Protein AF-A0A822HR98-F1 (afdb_monomer)

Nearest PDB structures (foldseek):
  7bvw-assembly2_B  TM=7.339E-01  e=5.086E-03  Arabidopsis thaliana
  7bvw-assembly1_A  TM=7.485E-01  e=6.697E-03  Arabidopsis thaliana
  6w9a-assembly2_D  TM=7.685E-01  e=5.275E-02  Homo sapiens
  4v3k-assembly1_F  TM=7.218E-01  e=3.380E-01  Homo sapiens
  4v3l-assembly1_C  TM=7.402E-01  e=4.450E-01  Homo sapiens

Radius of gyration: 30.22 Å; Cα contacts (8 Å, |Δi|>4): 80; chains: 1; bounding box: 51×29×87 Å

Secondary structure (DSSP, 8-state):
--HHHHHHHHHHHHHHHHHHHHHHHHHHHHHHHHHHHHHHHHHHHHHHHHHHHHHHHHS-HHHHHHHHHH-EEE--TT-HHHHHSB-TTT-PBP-TT-EEEE-TTTT--EEEE-

Sequence (114 aa):
CRFFSWYDEKRLAREQARIQAQKELEAIRFEALVREEEWRQTVHYGNDLERMWERVTSASPRYIARFRLNNHHQVTSFQTDVLASTCSVCLEKFEIGQTYACWPCEGQHMFHYA

pLDDT: mean 75.39, std 15.5, range [47.94, 95.44]

Solvent-accessible surface area (backbone atoms only — not comparable to full-atom values): 6534 Å² total; per-residue (Å²): 129,74,69,63,60,57,54,52,52,54,50,50,52,52,51,50,52,51,56,50,54,50,53,52,53,52,49,54,51,48,54,52,51,53,54,49,50,54,49,52,52,54,54,52,56,54,56,51,52,54,55,49,50,54,56,57,70,66,50,50,71,66,54,58,54,51,46,71,75,73,50,67,46,70,38,49,91,84,43,59,70,57,50,74,35,50,20,76,80,83,66,45,67,52,51,76,72,42,36,30,32,54,44,91,74,84,60,76,44,35,32,79,44,134

Foldseek 3Di:
DVPVVVVVVVVVVVVVVVVVVVVVVVVVVVVVVVVVVVVVVVVVVVVVVVVLVVVVVPQPPVNVVVLLPPAKDFAAPVCVVQQVAAAPPPRHGDDHGWMWGADPSVRPHIHTDD

Structure (mmCIF, N/CA/C/O backbone):
data_AF-A0A822HR98-F1
#
_entry.id   AF-A0A822HR98-F1
#
loop_
_atom_site.group_PDB
_atom_site.id
_atom_site.type_symbol
_atom_site.label_atom_id
_atom_site.label_alt_id
_atom_site.label_comp_id
_atom_site.label_asym_id
_atom_site.label_entity_id
_atom_site.label_seq_id
_atom_site.pdbx_PDB_ins_code
_atom_site.Cartn_x
_atom_site.Cartn_y
_atom_site.Cartn_z
_atom_site.occupancy
_atom_site.B_iso_or_equiv
_atom_site.auth_seq_id
_atom_site.auth_comp_id
_atom_site.auth_asym_id
_atom_site.auth_atom_id
_atom_site.pdbx_PDB_model_num
ATOM 1 N N . CYS A 1 1 ? 30.393 10.526 -65.675 1.00 52.22 1 CYS A N 1
ATOM 2 C CA . CYS A 1 1 ? 29.769 9.257 -65.240 1.00 52.22 1 CYS A CA 1
ATOM 3 C C . CYS A 1 1 ? 28.488 9.514 -64.445 1.00 52.22 1 CYS A C 1
ATOM 5 O O . CYS A 1 1 ? 28.567 9.685 -63.241 1.00 52.22 1 CYS A O 1
ATOM 7 N N . ARG A 1 2 ? 27.315 9.567 -65.096 1.00 55.81 2 ARG A N 1
ATOM 8 C CA . ARG A 1 2 ? 25.999 9.718 -64.425 1.00 55.81 2 ARG A CA 1
ATOM 9 C C . ARG A 1 2 ? 25.335 8.382 -64.047 1.00 55.81 2 ARG A C 1
ATOM 11 O O . ARG A 1 2 ? 24.364 8.365 -63.309 1.00 55.81 2 ARG A O 1
ATOM 18 N N . PHE A 1 3 ? 25.863 7.267 -64.553 1.00 51.09 3 PHE A N 1
ATOM 19 C CA . PHE A 1 3 ? 25.295 5.931 -64.339 1.00 51.09 3 PHE A CA 1
ATOM 20 C C . PHE A 1 3 ? 25.588 5.364 -62.940 1.00 51.09 3 PHE A C 1
ATOM 22 O O . PHE A 1 3 ? 24.763 4.646 -62.386 1.00 51.09 3 PHE A O 1
ATOM 29 N N . PHE A 1 4 ? 26.738 5.721 -62.355 1.00 54.38 4 PHE A N 1
ATOM 30 C CA . PHE A 1 4 ? 27.135 5.259 -61.021 1.00 54.38 4 PHE A CA 1
ATOM 31 C C . PHE A 1 4 ? 26.325 5.930 -59.897 1.00 54.38 4 PHE A C 1
ATOM 33 O O . PHE A 1 4 ? 25.879 5.232 -58.995 1.00 54.38 4 PHE A O 1
ATOM 40 N N . SER A 1 5 ? 26.017 7.234 -59.989 1.00 62.38 5 SER A N 1
ATOM 41 C CA . SER A 1 5 ? 25.261 7.928 -58.926 1.00 62.38 5 SER A CA 1
ATOM 42 C C . SER A 1 5 ? 23.811 7.446 -58.805 1.00 62.38 5 SER A C 1
ATOM 44 O O . SER A 1 5 ? 23.307 7.283 -57.702 1.00 62.38 5 SER A O 1
ATOM 46 N N . TRP A 1 6 ? 23.153 7.140 -59.928 1.00 62.44 6 TRP A N 1
ATOM 47 C CA . TRP A 1 6 ? 21.779 6.623 -59.928 1.00 62.44 6 TRP A CA 1
ATOM 48 C C . TRP A 1 6 ? 21.669 5.216 -59.323 1.00 62.44 6 TRP A C 1
ATOM 50 O O . TRP A 1 6 ? 20.681 4.887 -58.663 1.00 62.44 6 TRP A O 1
ATOM 60 N N . TYR A 1 7 ? 22.682 4.371 -59.544 1.00 65.00 7 TYR A N 1
ATOM 61 C CA . TYR A 1 7 ? 22.721 3.022 -58.980 1.00 65.00 7 TYR A CA 1
ATOM 62 C C . TYR A 1 7 ? 22.895 3.059 -57.453 1.00 65.00 7 TYR A C 1
ATOM 64 O O . TYR A 1 7 ? 22.205 2.329 -56.738 1.00 65.00 7 TYR A O 1
ATOM 72 N N . ASP A 1 8 ? 23.741 3.963 -56.955 1.00 73.50 8 ASP A N 1
ATOM 73 C CA . ASP A 1 8 ? 23.967 4.156 -55.520 1.00 73.50 8 ASP A CA 1
ATOM 74 C C . ASP A 1 8 ? 22.755 4.784 -54.815 1.00 73.50 8 ASP A C 1
ATOM 76 O O . ASP A 1 8 ? 22.362 4.315 -53.746 1.00 73.50 8 ASP A O 1
ATOM 80 N N . GLU A 1 9 ? 22.075 5.751 -55.442 1.00 79.50 9 GLU A N 1
ATOM 81 C CA . GLU A 1 9 ? 20.825 6.330 -54.924 1.00 79.50 9 GLU A CA 1
ATOM 82 C C . GLU A 1 9 ? 19.711 5.281 -54.798 1.00 79.50 9 GLU A C 1
ATOM 84 O O . GLU A 1 9 ? 19.037 5.194 -53.769 1.00 79.50 9 GLU A O 1
ATOM 89 N N . LYS A 1 10 ? 19.538 4.417 -55.809 1.00 82.00 10 LYS A N 1
ATOM 90 C CA . LYS A 1 10 ? 18.542 3.336 -55.743 1.00 82.00 10 LYS A CA 1
ATOM 91 C C . LYS A 1 10 ? 18.883 2.276 -54.704 1.00 82.00 10 LYS A C 1
ATOM 93 O O . LYS A 1 10 ? 17.973 1.700 -54.105 1.00 82.00 10 LYS A O 1
ATOM 98 N N . ARG A 1 11 ? 20.169 1.995 -54.490 1.00 82.69 11 ARG A N 1
ATOM 99 C CA . ARG A 1 11 ? 20.617 1.069 -53.448 1.00 82.69 11 ARG A CA 1
ATOM 100 C C . ARG A 1 11 ? 20.358 1.648 -52.058 1.00 82.69 11 ARG A C 1
ATOM 102 O O . ARG A 1 11 ? 19.817 0.938 -51.216 1.00 82.69 11 ARG A O 1
ATOM 109 N N . LEU A 1 12 ? 20.658 2.930 -51.852 1.00 84.06 12 LEU A N 1
ATOM 110 C CA . LEU A 1 12 ? 20.394 3.630 -50.597 1.00 84.06 12 LEU A CA 1
ATOM 111 C C . LEU A 1 12 ? 18.892 3.674 -50.281 1.00 84.06 12 LEU A C 1
ATOM 113 O O . LEU A 1 12 ? 18.501 3.355 -49.163 1.00 84.06 12 LEU A O 1
ATOM 117 N N . ALA A 1 13 ? 18.046 3.973 -51.270 1.00 85.81 13 ALA A N 1
ATOM 118 C CA . ALA A 1 13 ? 16.594 3.997 -51.095 1.00 85.81 13 ALA A CA 1
ATOM 119 C C . ALA A 1 13 ? 16.021 2.620 -50.710 1.00 85.81 13 ALA A C 1
ATOM 121 O O . ALA A 1 13 ? 15.137 2.525 -49.861 1.00 85.81 13 ALA A O 1
ATOM 122 N N . ARG A 1 14 ? 16.544 1.532 -51.295 1.00 87.88 14 ARG A N 1
ATOM 123 C CA . ARG A 1 14 ? 16.159 0.159 -50.918 1.00 87.88 14 ARG A CA 1
ATOM 124 C C . ARG A 1 14 ? 16.599 -0.190 -49.501 1.00 87.88 14 ARG A C 1
ATOM 126 O O . ARG A 1 14 ? 15.839 -0.815 -48.769 1.00 87.88 14 ARG A O 1
ATOM 133 N N . GLU A 1 15 ? 17.800 0.227 -49.116 1.00 89.88 15 GLU A N 1
ATOM 134 C CA . GLU A 1 15 ? 18.323 -0.009 -47.772 1.00 89.88 15 GLU A CA 1
ATOM 135 C C . GLU A 1 15 ? 17.514 0.763 -46.719 1.00 89.88 15 GLU A C 1
ATOM 137 O O . GLU A 1 15 ? 17.122 0.199 -45.700 1.00 89.88 15 GLU A O 1
ATOM 142 N N . GLN A 1 16 ? 17.166 2.020 -47.004 1.00 91.19 16 GLN A N 1
ATOM 143 C CA . GLN A 1 16 ? 16.296 2.837 -46.157 1.00 91.19 16 GLN A CA 1
ATOM 144 C C . GLN A 1 16 ? 14.888 2.245 -46.037 1.00 91.19 16 GLN A C 1
ATOM 146 O O . GLN A 1 16 ? 14.365 2.162 -44.929 1.00 91.19 16 GLN A O 1
ATOM 151 N N . ALA A 1 17 ? 14.299 1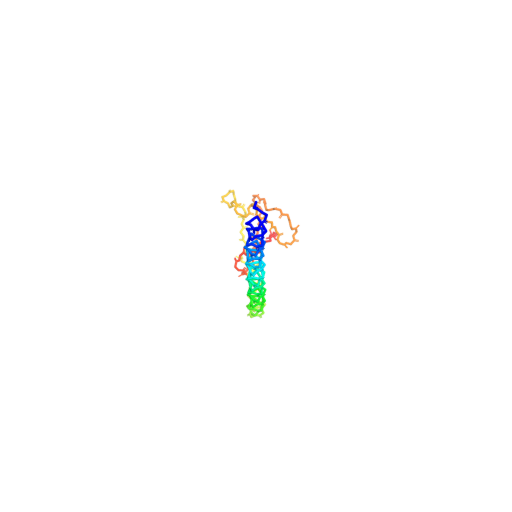.768 -47.138 1.00 90.44 17 ALA A N 1
ATOM 152 C CA . ALA A 1 17 ? 13.003 1.091 -47.109 1.00 90.44 17 ALA A CA 1
ATOM 153 C C . ALA A 1 17 ? 13.043 -0.197 -46.269 1.00 90.44 17 ALA A C 1
ATOM 155 O O . ALA A 1 17 ? 12.106 -0.478 -45.526 1.00 90.44 17 ALA A O 1
ATOM 156 N N . ARG A 1 18 ? 14.147 -0.955 -46.329 1.00 93.12 18 ARG A N 1
ATOM 157 C CA . ARG A 1 18 ? 14.347 -2.158 -45.509 1.00 93.12 18 ARG A CA 1
ATOM 158 C C . ARG A 1 18 ? 14.434 -1.828 -44.019 1.00 93.12 18 ARG A C 1
ATOM 160 O O . ARG A 1 18 ? 13.779 -2.482 -43.215 1.00 93.12 18 ARG A O 1
ATOM 167 N N . ILE A 1 19 ? 15.208 -0.802 -43.663 1.00 92.50 19 ILE A N 1
ATOM 168 C CA . ILE A 1 19 ? 15.335 -0.327 -42.278 1.00 92.50 19 ILE A CA 1
ATOM 169 C C . ILE A 1 19 ? 13.984 0.179 -41.760 1.00 92.50 19 ILE A C 1
ATOM 171 O O . ILE A 1 19 ? 13.617 -0.105 -40.623 1.00 92.50 19 ILE A O 1
ATOM 175 N N . GLN A 1 20 ? 13.232 0.900 -42.589 1.00 92.94 20 GLN A N 1
ATOM 176 C CA . GLN A 1 20 ? 11.916 1.412 -42.224 1.00 92.94 20 GLN A CA 1
ATOM 177 C C . GLN A 1 20 ? 10.911 0.277 -41.981 1.00 92.94 20 GLN A C 1
ATOM 179 O O . GLN A 1 20 ? 10.270 0.250 -40.934 1.00 92.94 20 GLN A O 1
ATOM 184 N N . ALA A 1 21 ? 10.848 -0.709 -42.878 1.00 92.00 21 ALA A N 1
ATOM 185 C CA . ALA A 1 21 ? 9.991 -1.883 -42.709 1.00 92.00 21 ALA A CA 1
ATOM 186 C C . ALA A 1 21 ? 10.351 -2.695 -41.451 1.00 92.00 21 ALA A C 1
ATOM 188 O O . ALA A 1 21 ? 9.472 -3.214 -40.765 1.00 92.00 21 ALA A O 1
ATOM 189 N N . GLN A 1 22 ? 11.642 -2.784 -41.114 1.00 93.12 22 GLN A N 1
ATOM 190 C CA . GLN A 1 22 ? 12.079 -3.450 -39.890 1.00 93.12 22 GLN A CA 1
ATOM 191 C C . GLN A 1 22 ? 11.599 -2.708 -38.633 1.00 93.12 22 GLN A C 1
ATOM 193 O O . GLN A 1 22 ? 11.097 -3.345 -37.710 1.00 93.12 22 GLN A O 1
ATOM 198 N N . LYS A 1 23 ? 11.684 -1.373 -38.613 1.00 92.62 23 LYS A N 1
ATOM 199 C CA . LYS A 1 23 ? 11.170 -0.558 -37.500 1.00 92.62 23 LYS A CA 1
ATOM 200 C C . LYS A 1 23 ? 9.660 -0.698 -37.324 1.00 92.62 23 L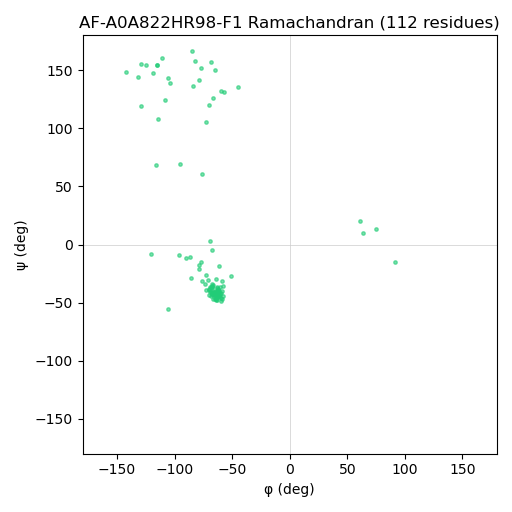YS A C 1
ATOM 202 O O . LYS A 1 23 ? 9.183 -0.761 -36.197 1.00 92.62 23 LYS A O 1
ATOM 207 N N . GLU A 1 24 ? 8.911 -0.771 -38.421 1.00 92.94 24 GLU A N 1
ATOM 208 C CA . GLU A 1 24 ? 7.457 -0.972 -38.383 1.00 92.94 24 GLU A CA 1
ATOM 209 C C . GLU A 1 24 ? 7.092 -2.346 -37.803 1.00 92.94 24 GLU A C 1
ATOM 211 O O . GLU A 1 24 ? 6.208 -2.443 -36.953 1.00 92.94 24 GLU A O 1
ATOM 216 N N . LEU A 1 25 ? 7.821 -3.403 -38.176 1.00 92.12 25 LEU A N 1
ATOM 217 C CA . LEU A 1 25 ? 7.647 -4.736 -37.587 1.00 92.12 25 LEU A CA 1
ATOM 218 C C . LEU A 1 25 ? 7.981 -4.767 -36.090 1.00 92.12 25 LEU A C 1
ATOM 220 O O . LEU A 1 25 ? 7.277 -5.415 -35.314 1.00 92.12 25 LEU A O 1
ATOM 224 N N . GLU A 1 26 ? 9.041 -4.073 -35.675 1.00 90.38 26 GLU A N 1
ATOM 225 C CA . GLU A 1 26 ? 9.417 -3.952 -34.264 1.00 90.38 26 GLU A CA 1
ATOM 226 C C . GLU A 1 26 ? 8.351 -3.193 -33.457 1.00 90.38 26 GLU A C 1
ATOM 228 O O . GLU A 1 26 ? 8.010 -3.628 -32.356 1.00 90.38 26 GLU A O 1
ATOM 233 N N . ALA A 1 27 ? 7.761 -2.133 -34.021 1.00 87.88 27 ALA A N 1
ATOM 234 C CA . ALA A 1 27 ? 6.670 -1.386 -33.395 1.00 87.88 27 ALA A CA 1
ATOM 235 C C . ALA A 1 27 ? 5.409 -2.247 -33.210 1.00 87.88 27 ALA A C 1
ATOM 237 O O . ALA A 1 27 ? 4.880 -2.325 -32.103 1.00 87.88 27 ALA A O 1
ATOM 238 N N . ILE A 1 28 ? 4.988 -2.977 -34.249 1.00 89.38 28 ILE A N 1
ATOM 239 C CA . ILE A 1 28 ? 3.836 -3.894 -34.175 1.00 89.38 28 ILE A CA 1
ATOM 240 C C . ILE A 1 28 ? 4.071 -4.976 -33.114 1.00 89.38 28 ILE A C 1
ATOM 242 O O . ILE A 1 28 ? 3.174 -5.318 -32.341 1.00 89.38 28 ILE A O 1
ATOM 246 N N . ARG A 1 29 ? 5.292 -5.522 -33.049 1.00 90.38 29 ARG A N 1
ATOM 247 C CA . ARG A 1 29 ? 5.648 -6.533 -32.048 1.00 90.38 29 ARG A CA 1
ATOM 248 C C . ARG A 1 29 ? 5.599 -5.965 -30.632 1.00 90.38 29 ARG A C 1
ATOM 250 O O . ARG A 1 29 ? 5.142 -6.656 -29.726 1.00 90.38 29 ARG A O 1
ATOM 257 N N . PHE A 1 30 ? 6.067 -4.736 -30.440 1.00 84.25 30 PHE A N 1
ATOM 258 C CA . PHE A 1 30 ? 6.011 -4.064 -29.148 1.00 84.25 30 PHE A CA 1
ATOM 259 C C . PHE A 1 30 ? 4.563 -3.813 -28.705 1.00 84.25 30 PHE A C 1
ATOM 261 O O . PHE A 1 30 ? 4.207 -4.172 -27.586 1.00 84.25 30 PHE A O 1
ATOM 268 N N . GLU A 1 31 ? 3.706 -3.299 -29.590 1.00 84.75 31 GLU A N 1
ATOM 269 C CA . GLU A 1 31 ? 2.279 -3.092 -29.300 1.00 84.75 31 GLU A CA 1
ATOM 270 C C . GLU A 1 31 ? 1.562 -4.396 -28.923 1.00 84.75 31 GLU A C 1
ATOM 272 O O . GLU A 1 31 ? 0.765 -4.419 -27.985 1.00 84.75 31 GLU A O 1
ATOM 277 N N . ALA A 1 32 ? 1.876 -5.505 -29.601 1.00 84.88 32 ALA A N 1
ATOM 278 C CA . ALA A 1 32 ? 1.320 -6.814 -29.267 1.00 84.88 32 ALA A CA 1
ATOM 279 C C . ALA A 1 32 ? 1.724 -7.285 -27.858 1.00 84.88 32 ALA A C 1
ATOM 281 O O . ALA A 1 32 ? 0.884 -7.814 -27.132 1.00 84.88 32 ALA A O 1
ATOM 282 N N . LEU A 1 33 ? 2.981 -7.059 -27.459 1.00 80.94 33 LEU A N 1
ATOM 283 C CA . LEU A 1 33 ? 3.477 -7.411 -26.125 1.00 80.94 33 LEU A CA 1
ATOM 284 C C . LEU A 1 33 ? 2.837 -6.555 -25.028 1.00 80.94 33 LEU A C 1
ATOM 286 O O . LEU A 1 33 ? 2.441 -7.093 -23.997 1.00 80.94 33 LEU A O 1
ATOM 290 N N . VAL A 1 34 ? 2.692 -5.244 -25.255 1.00 78.88 34 VAL A N 1
ATOM 291 C CA . VAL A 1 34 ? 2.004 -4.343 -24.313 1.00 78.88 34 VAL A CA 1
ATOM 292 C C . VAL A 1 34 ? 0.560 -4.795 -24.107 1.00 78.88 34 VAL A C 1
ATOM 294 O O . VAL A 1 34 ? 0.114 -4.936 -22.973 1.00 78.88 34 VAL A O 1
ATOM 297 N N . ARG A 1 35 ? -0.150 -5.115 -25.192 1.00 75.25 35 ARG A N 1
ATOM 298 C CA . ARG A 1 35 ? -1.545 -5.563 -25.130 1.00 75.25 35 ARG A CA 1
ATOM 299 C C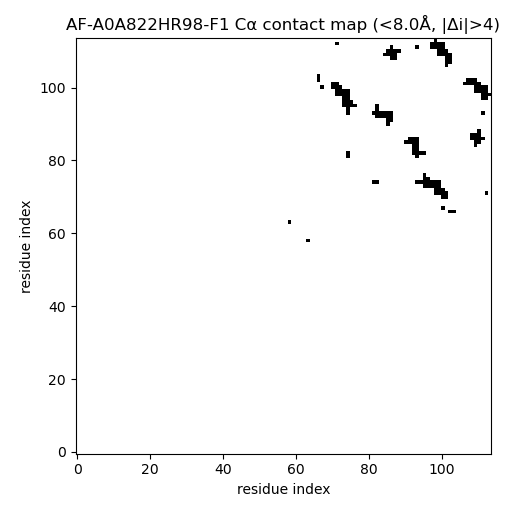 . ARG A 1 35 ? -1.709 -6.920 -24.439 1.00 75.25 35 ARG A C 1
ATOM 301 O O . ARG A 1 35 ? -2.710 -7.145 -23.761 1.00 75.25 35 ARG A O 1
ATOM 308 N N . GLU A 1 36 ? -0.752 -7.833 -24.613 1.00 74.56 36 GLU A N 1
ATOM 309 C CA . GLU A 1 36 ? -0.742 -9.115 -23.901 1.00 74.56 36 GLU A CA 1
ATOM 310 C C . GLU A 1 36 ? -0.539 -8.914 -22.392 1.00 74.56 36 GLU A C 1
ATOM 312 O O . GLU A 1 36 ? -1.240 -9.534 -21.592 1.00 74.56 36 GLU A O 1
ATOM 317 N N . GLU A 1 37 ? 0.369 -8.022 -21.998 1.00 69.31 37 GLU A N 1
ATOM 318 C CA . GLU A 1 37 ? 0.630 -7.696 -20.593 1.00 69.31 37 GLU A CA 1
ATOM 319 C C . GLU A 1 37 ? -0.569 -6.996 -19.932 1.00 69.31 37 GLU A C 1
ATOM 321 O O . GLU A 1 37 ? -0.989 -7.390 -18.844 1.00 69.31 37 GLU A O 1
ATOM 326 N N . GLU A 1 38 ? -1.197 -6.033 -20.614 1.00 66.81 38 GLU A N 1
ATOM 327 C CA . GLU A 1 38 ? -2.441 -5.397 -20.158 1.00 66.81 38 GLU A CA 1
ATOM 328 C C . GLU A 1 38 ? -3.559 -6.430 -19.951 1.00 66.81 38 GLU A C 1
ATOM 330 O O . GLU A 1 38 ? -4.255 -6.417 -18.931 1.00 66.81 38 GLU A O 1
ATOM 335 N N . TRP A 1 39 ? -3.719 -7.374 -20.884 1.00 64.88 39 TRP A N 1
ATOM 336 C CA . TRP A 1 39 ? -4.710 -8.442 -20.756 1.00 64.88 39 TRP A CA 1
ATOM 337 C C . TRP A 1 39 ? -4.408 -9.369 -19.572 1.00 64.88 39 TRP A C 1
ATOM 339 O O . TRP A 1 39 ? -5.315 -9.677 -18.797 1.00 64.88 39 TRP A O 1
ATOM 349 N N . ARG A 1 40 ? -3.140 -9.761 -19.373 1.00 56.94 40 ARG A N 1
ATOM 350 C CA . ARG A 1 40 ? -2.710 -10.564 -18.214 1.00 56.94 40 ARG A CA 1
ATOM 351 C C . ARG A 1 40 ? -3.029 -9.862 -16.901 1.00 56.94 40 ARG A C 1
ATOM 353 O O . ARG A 1 40 ? -3.609 -10.490 -16.018 1.00 56.94 40 ARG A O 1
ATOM 360 N N . GLN A 1 41 ? -2.713 -8.574 -16.785 1.00 56.59 41 GLN A N 1
ATOM 361 C CA . GLN A 1 41 ? -3.037 -7.790 -15.594 1.00 56.59 41 GLN A CA 1
ATOM 362 C C . GLN A 1 41 ? -4.551 -7.775 -15.354 1.00 56.59 41 GLN A C 1
ATOM 364 O O . GLN A 1 41 ? -5.004 -8.127 -14.268 1.00 56.59 41 GLN A O 1
ATOM 369 N N . THR A 1 42 ? -5.348 -7.483 -16.384 1.00 57.00 42 THR A N 1
ATOM 370 C CA . THR A 1 42 ? -6.815 -7.413 -16.270 1.00 57.00 42 THR A CA 1
ATOM 371 C C . THR A 1 42 ? -7.439 -8.745 -15.822 1.00 57.00 42 THR A C 1
ATOM 373 O O . THR A 1 42 ? -8.316 -8.761 -14.958 1.00 57.00 42 THR A O 1
ATOM 376 N N . VAL A 1 43 ? -6.970 -9.877 -16.362 1.00 56.56 43 VAL A N 1
ATOM 377 C CA . VAL A 1 43 ? -7.454 -11.222 -15.993 1.00 56.56 43 VAL A CA 1
ATOM 378 C C . VAL A 1 43 ? -7.012 -11.622 -14.582 1.00 56.56 43 VAL A C 1
ATOM 380 O O . VAL A 1 43 ? -7.795 -12.228 -13.849 1.00 56.56 43 VAL A O 1
ATOM 383 N N . HIS A 1 44 ? -5.789 -11.276 -14.172 1.00 52.66 44 HIS A N 1
ATOM 384 C CA . HIS A 1 44 ? -5.323 -11.525 -12.806 1.00 52.66 44 HIS A CA 1
ATOM 385 C C . HIS A 1 44 ? -6.155 -10.749 -11.773 1.00 52.66 44 HIS A C 1
ATOM 387 O O . HIS A 1 44 ? -6.670 -11.363 -10.840 1.00 52.66 44 HIS A O 1
ATOM 393 N N . TYR A 1 45 ? -6.401 -9.453 -11.994 1.00 49.44 45 TYR A N 1
ATOM 394 C CA . TYR A 1 45 ? -7.233 -8.645 -11.093 1.00 49.44 45 TYR A CA 1
ATOM 395 C C . TYR A 1 45 ? -8.691 -9.131 -11.008 1.00 49.44 45 TYR A C 1
ATOM 397 O O . TYR A 1 45 ? -9.281 -9.103 -9.928 1.00 49.44 45 TYR A O 1
ATOM 405 N N . GLY A 1 46 ? -9.277 -9.610 -12.113 1.00 50.34 46 GLY A N 1
ATOM 406 C CA . GLY A 1 46 ? -10.639 -10.159 -12.115 1.00 50.34 46 GLY A CA 1
ATOM 407 C C . GLY A 1 46 ? -10.786 -11.410 -11.238 1.00 50.34 46 GLY A C 1
ATOM 408 O O . GLY A 1 46 ? -11.723 -11.508 -10.447 1.00 50.34 46 GLY A O 1
ATOM 409 N N . ASN A 1 47 ? -9.818 -12.327 -11.316 1.00 56.56 47 ASN A N 1
ATOM 410 C CA . ASN A 1 47 ? -9.826 -13.568 -10.533 1.00 56.56 47 ASN A CA 1
ATOM 411 C C . ASN A 1 47 ? -9.574 -13.337 -9.032 1.00 56.56 47 ASN A C 1
ATOM 413 O O . ASN A 1 47 ? -10.076 -14.089 -8.191 1.00 56.56 47 ASN A O 1
ATOM 417 N N . ASP A 1 48 ? -8.812 -12.301 -8.678 1.00 54.00 48 ASP A N 1
ATOM 418 C CA . ASP A 1 48 ? -8.530 -11.970 -7.279 1.00 54.00 48 ASP A CA 1
ATOM 419 C C . ASP A 1 48 ? -9.750 -11.357 -6.573 1.00 54.00 48 ASP A C 1
ATOM 421 O O . ASP A 1 48 ? -9.996 -11.648 -5.399 1.00 54.00 48 ASP A O 1
ATOM 425 N N . LEU A 1 49 ? -10.576 -10.588 -7.292 1.00 47.94 49 LEU A N 1
ATOM 426 C CA . LEU A 1 49 ? -11.820 -10.027 -6.754 1.00 47.94 49 LEU A CA 1
ATOM 427 C C . LEU A 1 49 ? -12.874 -11.104 -6.463 1.00 47.94 49 LEU A C 1
ATOM 429 O O . LEU A 1 49 ? -13.496 -11.064 -5.399 1.00 47.94 49 LEU A O 1
ATOM 433 N N . GLU A 1 50 ? -13.045 -12.091 -7.347 1.00 54.06 50 GLU A N 1
ATOM 434 C CA . GLU A 1 50 ? -13.959 -13.219 -7.104 1.00 54.06 50 GLU A CA 1
ATOM 435 C C . GLU A 1 50 ? -13.511 -14.057 -5.898 1.00 54.06 50 GLU A C 1
ATOM 437 O O . GLU A 1 50 ? -14.307 -14.327 -4.995 1.00 54.06 50 GLU A O 1
ATOM 442 N N . ARG A 1 51 ? -12.213 -14.378 -5.803 1.00 57.06 51 ARG A N 1
ATOM 443 C CA . ARG A 1 51 ? -11.657 -15.106 -4.649 1.00 57.06 51 ARG A CA 1
ATOM 444 C C . ARG A 1 51 ? -11.772 -14.332 -3.340 1.00 57.06 51 ARG A C 1
ATOM 446 O O . ARG A 1 51 ? -12.004 -14.933 -2.288 1.00 57.06 51 ARG A O 1
ATOM 453 N N . MET A 1 52 ? -11.599 -13.013 -3.373 1.00 52.91 52 MET A N 1
ATOM 454 C CA . MET A 1 52 ? -11.799 -12.163 -2.201 1.00 52.91 52 MET A CA 1
ATOM 455 C C . MET A 1 52 ? -13.269 -12.183 -1.766 1.00 52.91 52 MET A C 1
ATOM 457 O O . MET A 1 52 ? -13.553 -12.320 -0.575 1.00 52.91 52 MET A O 1
ATOM 461 N N . TRP A 1 53 ? -14.205 -12.121 -2.715 1.00 49.59 53 TRP A N 1
ATOM 462 C CA . TRP A 1 53 ? -15.637 -12.145 -2.429 1.00 49.59 53 TRP A CA 1
ATOM 463 C C . TRP A 1 53 ? -16.096 -13.475 -1.821 1.00 49.59 53 TRP A C 1
ATOM 465 O O . TRP A 1 53 ? -16.843 -13.475 -0.842 1.00 49.59 53 TRP A O 1
ATOM 475 N N . GLU A 1 54 ? -15.593 -14.610 -2.307 1.00 57.16 54 GLU A N 1
ATOM 476 C CA . GLU A 1 54 ? -15.852 -15.930 -1.710 1.00 57.16 54 GLU A CA 1
ATOM 477 C C . GLU A 1 54 ? -15.324 -16.028 -0.267 1.00 57.16 54 GLU A C 1
ATOM 479 O O . GLU A 1 54 ? -16.009 -16.532 0.627 1.00 57.16 54 GLU A O 1
ATOM 484 N N . ARG A 1 55 ? -14.140 -15.467 0.018 1.00 55.09 55 ARG A N 1
ATOM 485 C CA . ARG A 1 55 ? -13.591 -15.4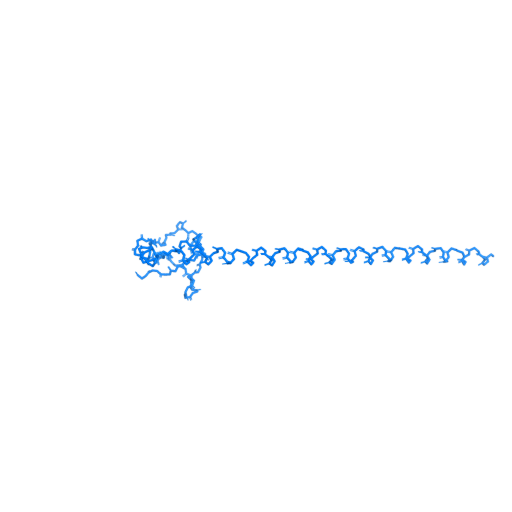37 1.386 1.00 55.09 55 ARG A CA 1
ATOM 486 C C . ARG A 1 55 ? -14.411 -14.548 2.319 1.00 55.09 55 ARG A C 1
ATOM 488 O O . ARG A 1 55 ? -14.679 -14.955 3.448 1.00 55.09 55 ARG A O 1
AT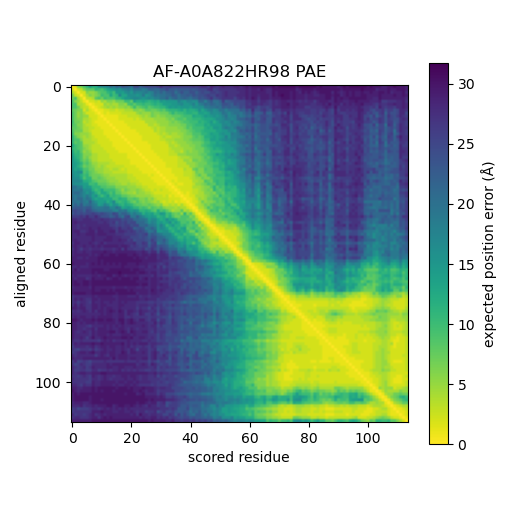OM 495 N N . VAL A 1 56 ? -14.854 -13.378 1.856 1.00 54.38 56 VAL A N 1
ATOM 496 C CA . VAL A 1 56 ? -15.675 -12.454 2.659 1.00 54.38 56 VAL A CA 1
ATOM 497 C C . VAL A 1 56 ? -17.078 -13.017 2.901 1.00 54.38 56 VAL A C 1
ATOM 499 O O . VAL A 1 56 ? -17.581 -12.933 4.018 1.00 54.38 56 VAL A O 1
ATOM 502 N N . THR A 1 57 ? -17.698 -13.640 1.898 1.00 53.00 57 THR A N 1
ATOM 503 C CA . THR A 1 57 ? -19.039 -14.243 2.024 1.00 53.00 57 THR A CA 1
ATOM 504 C C . THR A 1 57 ? -19.037 -15.527 2.859 1.00 53.00 57 THR A C 1
ATOM 506 O O . THR A 1 57 ? -20.036 -15.831 3.512 1.00 53.00 57 THR A O 1
ATOM 509 N N . SER A 1 58 ? -17.910 -16.247 2.921 1.00 53.69 58 SER A N 1
ATOM 510 C CA . SER A 1 58 ? -17.735 -17.403 3.814 1.00 53.69 58 SER A CA 1
ATOM 511 C C . SER A 1 58 ? -17.472 -17.027 5.283 1.00 53.69 58 SER A C 1
ATOM 513 O O . SER A 1 58 ? -17.613 -17.869 6.177 1.00 53.69 58 SER A O 1
ATOM 515 N N . ALA A 1 59 ? -17.131 -15.764 5.574 1.00 55.56 59 ALA A N 1
ATOM 516 C CA . ALA A 1 59 ? -16.980 -15.290 6.942 1.00 55.56 59 ALA A CA 1
ATOM 517 C C . ALA A 1 59 ? -18.363 -15.162 7.599 1.00 55.56 59 ALA A C 1
ATOM 519 O O . ALA A 1 59 ? -19.126 -14.236 7.332 1.00 55.56 59 ALA A O 1
ATOM 520 N N . SER A 1 60 ? -18.688 -16.101 8.494 1.00 58.84 60 SER A N 1
ATOM 521 C CA . SER A 1 60 ? -19.909 -16.057 9.306 1.00 58.84 60 SER A CA 1
ATOM 522 C C . SER A 1 60 ? -20.133 -14.647 9.885 1.00 58.84 60 SER A C 1
ATOM 524 O O . SER A 1 60 ? -19.197 -14.084 10.461 1.00 58.84 60 SER A O 1
ATOM 526 N N . PRO A 1 61 ? -21.358 -14.091 9.856 1.00 59.47 61 PRO A N 1
ATOM 527 C CA . PRO A 1 61 ? -21.670 -12.814 10.507 1.00 59.47 61 PRO A CA 1
ATOM 528 C C . PRO A 1 61 ? -21.219 -12.748 11.978 1.00 59.47 61 PRO A C 1
ATOM 530 O O . PRO A 1 61 ? -20.871 -11.682 12.483 1.00 59.47 61 PRO A O 1
ATOM 533 N N . ARG A 1 62 ? -21.142 -13.904 12.659 1.00 55.69 62 ARG A N 1
ATOM 534 C CA . ARG A 1 62 ? -20.587 -14.030 14.016 1.00 55.69 62 ARG A CA 1
ATOM 535 C C . ARG A 1 62 ? -19.080 -13.780 14.084 1.00 55.69 62 ARG A C 1
ATOM 537 O O . ARG A 1 62 ? -18.616 -13.211 15.066 1.00 55.69 62 ARG A O 1
ATOM 544 N N . TYR A 1 63 ? -18.320 -14.195 13.072 1.00 59.41 63 TYR A N 1
ATOM 545 C CA . TYR A 1 63 ? -16.883 -13.937 12.979 1.00 59.41 63 TYR A CA 1
ATOM 546 C C . TYR A 1 63 ? -16.612 -12.439 12.800 1.00 59.41 63 TYR A C 1
ATOM 548 O O . TYR A 1 63 ? -15.837 -11.869 13.562 1.00 59.41 63 TYR A O 1
ATOM 556 N N . ILE A 1 64 ? -17.336 -11.779 11.887 1.00 59.53 64 ILE A N 1
ATOM 557 C CA . ILE A 1 64 ? -17.233 -10.326 11.664 1.00 59.53 64 ILE A CA 1
ATOM 558 C C . ILE A 1 64 ? -17.623 -9.548 12.931 1.00 59.53 64 ILE A C 1
ATOM 560 O O . ILE A 1 64 ? -16.922 -8.619 13.333 1.00 59.53 64 ILE A O 1
ATOM 564 N N . ALA A 1 65 ? -18.705 -9.951 13.606 1.00 58.84 65 ALA A N 1
ATOM 565 C CA . ALA A 1 65 ? -19.141 -9.323 14.853 1.00 58.84 65 ALA A CA 1
ATOM 566 C C . ALA A 1 65 ? -18.121 -9.493 15.994 1.00 58.84 65 ALA A C 1
ATOM 568 O O . ALA A 1 65 ? -17.830 -8.536 16.705 1.00 58.84 65 ALA A O 1
ATOM 569 N N . ARG A 1 66 ? -17.533 -10.687 16.153 1.00 55.94 66 ARG A N 1
ATOM 570 C CA . ARG A 1 66 ? -16.513 -10.950 17.183 1.00 55.94 66 ARG A CA 1
ATOM 571 C C . ARG A 1 66 ? -15.206 -10.213 16.902 1.00 55.94 66 ARG A C 1
ATOM 573 O O . ARG A 1 66 ? -14.568 -9.736 17.835 1.00 55.94 66 ARG A O 1
ATOM 580 N N . PHE A 1 67 ? -14.835 -10.094 15.630 1.00 58.97 67 PHE A N 1
ATOM 581 C CA . PHE A 1 67 ? -13.665 -9.337 15.210 1.00 58.97 67 PHE A CA 1
ATOM 582 C C . PHE A 1 67 ? -13.790 -7.857 15.600 1.00 58.97 67 PHE A C 1
ATOM 584 O O . PHE A 1 67 ? -12.866 -7.299 16.186 1.00 58.97 67 PHE A O 1
ATOM 591 N N . ARG A 1 68 ? -14.960 -7.246 15.358 1.00 58.38 68 ARG A N 1
ATOM 592 C CA . ARG A 1 68 ? -15.229 -5.847 15.733 1.00 58.38 68 ARG A CA 1
ATOM 593 C C . ARG A 1 68 ? -15.079 -5.571 17.230 1.00 58.38 68 ARG A C 1
ATOM 595 O O . ARG A 1 68 ? -14.723 -4.460 17.580 1.00 58.38 68 ARG A O 1
ATOM 602 N N . LEU A 1 69 ? -15.356 -6.545 18.096 1.00 60.91 69 LEU A N 1
ATOM 603 C CA . LEU A 1 69 ? -15.368 -6.328 19.546 1.00 60.91 69 LEU A CA 1
ATOM 604 C C . LEU A 1 69 ? -13.988 -6.478 20.203 1.00 60.91 69 LEU A C 1
ATOM 606 O O . LEU A 1 69 ? -13.733 -5.841 21.219 1.00 60.91 69 LEU A O 1
ATOM 610 N N . ASN A 1 70 ? -13.097 -7.297 19.634 1.00 62.91 70 ASN A N 1
ATOM 611 C CA . ASN A 1 70 ? -11.883 -7.735 20.336 1.00 62.91 70 ASN A CA 1
ATOM 612 C C . ASN A 1 70 ? -10.558 -7.356 19.654 1.00 62.91 70 ASN A C 1
ATOM 614 O O . ASN A 1 70 ? -9.514 -7.567 20.261 1.00 62.91 70 ASN A O 1
ATOM 618 N N . ASN A 1 71 ? -10.572 -6.822 18.428 1.00 71.00 71 ASN A N 1
ATOM 619 C CA . ASN A 1 71 ? -9.356 -6.448 17.693 1.00 71.00 71 ASN A CA 1
ATOM 620 C C . ASN A 1 71 ? -9.292 -4.940 17.450 1.00 71.00 71 ASN A C 1
ATOM 622 O O . ASN A 1 71 ? -9.412 -4.472 16.316 1.00 71.00 71 ASN A O 1
ATOM 626 N N . HIS A 1 72 ? -9.116 -4.192 18.534 1.00 84.25 72 HIS A N 1
ATOM 627 C CA . HIS A 1 72 ? -8.784 -2.777 18.479 1.00 84.25 72 HIS A CA 1
ATOM 628 C C . HIS A 1 72 ? -7.432 -2.533 19.152 1.00 84.25 72 HIS A C 1
ATOM 630 O O . HIS A 1 72 ? -7.043 -3.225 20.094 1.00 84.25 72 HIS A O 1
ATOM 636 N N . HIS A 1 73 ? -6.704 -1.553 18.639 1.00 86.56 73 HIS A N 1
ATOM 637 C CA . HIS A 1 73 ? -5.368 -1.186 19.077 1.00 86.56 73 HIS A CA 1
ATOM 638 C C . HIS A 1 73 ? -5.313 0.322 19.277 1.00 86.56 73 HIS A C 1
ATOM 640 O O . HIS A 1 73 ? -5.926 1.077 18.524 1.00 86.56 73 HIS A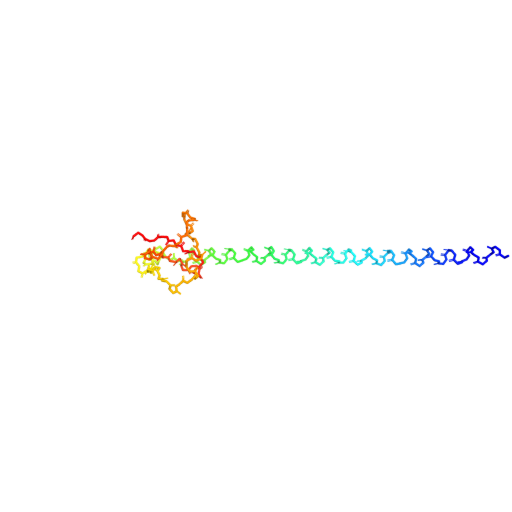 O 1
ATOM 646 N N . GLN A 1 74 ? -4.558 0.769 20.275 1.00 92.38 74 GLN A N 1
ATOM 647 C CA . GLN A 1 74 ? -4.265 2.186 20.429 1.00 92.38 74 GLN A CA 1
ATOM 648 C C . GLN A 1 74 ? -3.079 2.559 19.539 1.00 92.38 74 GLN A C 1
ATOM 650 O O . GLN A 1 74 ? -2.087 1.831 19.485 1.00 92.38 74 GLN A O 1
ATOM 655 N N . VAL A 1 75 ? -3.184 3.694 18.856 1.00 90.88 75 VAL A N 1
ATOM 656 C CA . VAL A 1 75 ? -2.107 4.270 18.056 1.00 90.88 75 VAL A CA 1
ATOM 657 C C . VAL A 1 75 ? -1.019 4.772 18.998 1.00 90.88 75 VAL A C 1
ATOM 659 O O . VAL A 1 75 ? -1.244 5.653 19.832 1.00 90.88 75 VAL A O 1
ATOM 662 N N . THR A 1 76 ? 0.178 4.220 18.853 1.00 92.50 76 THR A N 1
ATOM 663 C CA . THR A 1 76 ? 1.366 4.604 19.624 1.00 92.50 76 THR A CA 1
ATOM 664 C C . THR A 1 76 ? 2.390 5.307 18.737 1.00 92.50 76 THR A C 1
ATOM 666 O O . THR A 1 76 ? 2.386 5.155 17.516 1.00 92.50 76 THR A O 1
ATOM 669 N N . SER A 1 77 ? 3.317 6.052 19.345 1.00 88.56 77 SER A N 1
ATOM 670 C CA . SER A 1 77 ? 4.380 6.772 18.625 1.00 88.56 77 SER A CA 1
ATOM 671 C C . SER A 1 77 ? 5.328 5.866 17.827 1.00 88.56 77 SER A C 1
ATOM 673 O O . SER A 1 77 ? 6.023 6.348 16.938 1.00 88.56 77 SER A O 1
ATOM 675 N N . PHE A 1 78 ? 5.364 4.565 18.128 1.00 86.25 78 PHE A N 1
ATOM 676 C CA . PHE A 1 78 ? 6.224 3.587 17.456 1.00 86.25 78 PHE A CA 1
ATOM 677 C C . PHE A 1 78 ? 5.593 2.985 16.190 1.00 86.25 78 PHE A C 1
ATOM 679 O O . PHE A 1 78 ? 6.280 2.306 15.433 1.00 86.25 78 PHE A O 1
ATOM 686 N N . GLN A 1 79 ? 4.300 3.218 15.942 1.00 86.19 79 GLN A N 1
ATOM 687 C CA . GLN A 1 79 ? 3.566 2.665 14.800 1.00 86.19 79 GLN A CA 1
ATOM 688 C C . GLN A 1 79 ? 3.529 3.663 13.635 1.00 86.19 79 GLN A C 1
ATOM 690 O O . GLN A 1 79 ? 2.481 4.220 13.303 1.00 86.19 79 GLN A O 1
ATOM 695 N N . THR A 1 80 ? 4.682 3.893 13.003 1.00 86.56 80 THR A N 1
ATOM 696 C CA . THR A 1 80 ? 4.823 4.855 11.894 1.00 86.56 80 THR A CA 1
ATOM 697 C C . THR A 1 80 ? 3.902 4.552 10.716 1.00 86.56 80 THR A C 1
ATOM 699 O O . THR A 1 80 ? 3.361 5.477 10.118 1.00 86.56 80 THR A O 1
ATOM 702 N N . ASP A 1 81 ? 3.669 3.272 10.425 1.00 86.31 81 ASP A N 1
ATOM 703 C CA . ASP A 1 81 ? 2.831 2.845 9.299 1.00 86.31 81 ASP A CA 1
ATOM 704 C C . ASP A 1 81 ? 1.352 3.179 9.533 1.00 86.31 81 ASP A C 1
ATOM 706 O O . ASP A 1 81 ? 0.648 3.606 8.620 1.00 86.31 81 ASP A O 1
ATOM 710 N N . VAL A 1 82 ? 0.889 3.062 10.781 1.00 85.88 82 VAL A N 1
ATOM 711 C CA . VAL A 1 82 ? -0.486 3.409 11.163 1.00 85.88 82 VAL A CA 1
ATOM 712 C C . VAL A 1 82 ? -0.686 4.922 11.101 1.00 85.88 82 VAL A C 1
ATOM 714 O O . VAL A 1 82 ? -1.677 5.381 10.543 1.00 85.88 82 VAL A O 1
ATOM 717 N N . LEU A 1 83 ? 0.282 5.699 11.600 1.00 86.81 83 LEU A N 1
ATOM 718 C CA . LEU A 1 83 ? 0.268 7.168 11.541 1.00 86.81 83 LEU A CA 1
ATOM 719 C C . LEU A 1 83 ? 0.332 7.709 10.102 1.00 86.81 83 LEU A C 1
ATOM 721 O O . LEU A 1 83 ? -0.175 8.796 9.819 1.00 86.81 83 LEU A O 1
ATOM 725 N N . ALA A 1 84 ? 0.968 6.970 9.190 1.00 88.62 84 ALA A N 1
ATOM 726 C CA . ALA A 1 84 ? 1.019 7.309 7.771 1.00 88.62 84 ALA A CA 1
ATOM 727 C C . ALA A 1 84 ? -0.271 6.938 7.017 1.00 88.62 84 ALA A C 1
ATOM 729 O O . ALA A 1 84 ? -0.531 7.496 5.948 1.00 88.62 84 ALA A O 1
ATOM 730 N N . SER A 1 85 ? -1.072 6.020 7.560 1.00 89.88 85 SER A N 1
ATOM 731 C CA . SER A 1 85 ? -2.310 5.553 6.944 1.00 89.88 85 SER A CA 1
ATOM 732 C C . SER A 1 85 ? -3.506 6.452 7.264 1.00 89.88 85 SER A C 1
ATOM 734 O O . SER A 1 85 ? -3.487 7.286 8.171 1.00 89.88 85 SER A O 1
ATOM 736 N N . THR A 1 86 ? -4.586 6.251 6.512 1.00 91.94 86 THR A N 1
ATOM 737 C CA . THR A 1 86 ? -5.881 6.896 6.728 1.00 91.94 86 THR A CA 1
ATOM 738 C C . THR A 1 86 ? -6.957 5.885 7.104 1.00 91.94 86 THR A C 1
ATOM 740 O O . THR A 1 86 ? -6.879 4.697 6.780 1.00 91.94 86 THR A O 1
ATOM 743 N N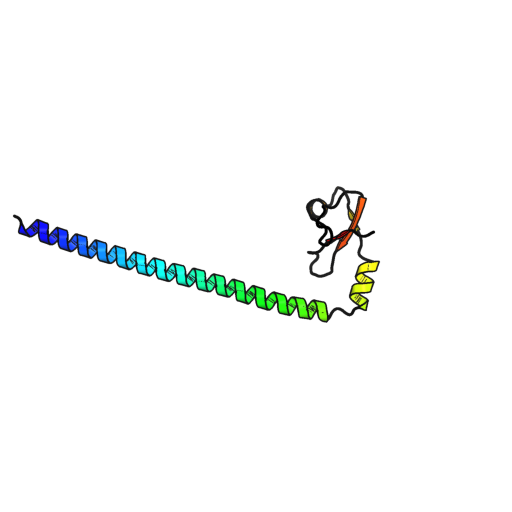 . CYS A 1 87 ? -7.976 6.368 7.807 1.00 89.75 87 CYS A N 1
ATOM 744 C CA . CYS A 1 87 ? -9.182 5.616 8.099 1.00 89.75 87 CYS A CA 1
ATOM 745 C C . CYS A 1 87 ? -9.961 5.359 6.802 1.00 89.75 87 CYS A C 1
ATOM 747 O O . CYS A 1 87 ? -10.334 6.297 6.102 1.00 89.75 87 CYS A O 1
ATOM 749 N N . SER A 1 88 ? -10.299 4.104 6.503 1.00 87.50 88 SER A N 1
ATOM 750 C CA . SER A 1 88 ? -11.043 3.728 5.291 1.00 87.50 88 SER A CA 1
ATOM 751 C C . SER A 1 88 ? -12.501 4.220 5.264 1.00 87.50 88 SER A C 1
ATOM 753 O O . SER A 1 88 ? -13.189 4.016 4.269 1.00 87.50 88 SER A O 1
ATOM 755 N N . VAL A 1 89 ? -12.989 4.843 6.346 1.00 85.44 89 VAL A N 1
ATOM 756 C CA . VAL A 1 89 ? -14.365 5.360 6.464 1.00 85.44 89 VAL A CA 1
ATOM 757 C C . VAL A 1 89 ? -14.412 6.883 6.352 1.00 85.44 89 VAL A C 1
ATOM 759 O O . VAL A 1 89 ? -15.142 7.402 5.514 1.00 85.44 89 VAL A O 1
ATOM 762 N N . CYS A 1 90 ? -13.654 7.605 7.185 1.00 91.38 90 CYS A N 1
ATOM 763 C CA . CYS A 1 90 ? -13.654 9.075 7.178 1.00 91.38 90 CYS A CA 1
ATOM 764 C C . CYS A 1 90 ? -12.514 9.691 6.356 1.00 91.38 90 CYS A C 1
ATOM 766 O O . CYS A 1 90 ? -12.524 10.895 6.135 1.00 91.38 90 CYS A O 1
ATOM 768 N N . LEU A 1 91 ? -11.555 8.881 5.889 1.00 89.88 91 LEU A N 1
ATOM 769 C CA . LEU A 1 91 ? -10.386 9.297 5.100 1.00 89.88 91 LEU A CA 1
ATOM 770 C C . LEU A 1 91 ? -9.411 10.237 5.830 1.00 89.88 91 LEU A C 1
ATOM 772 O O . LEU A 1 91 ? -8.470 10.748 5.226 1.00 89.88 91 LEU A O 1
ATOM 776 N N . GLU A 1 92 ? -9.592 10.425 7.134 1.00 93.19 92 GLU A N 1
ATOM 777 C CA . GLU A 1 92 ? -8.687 11.191 7.989 1.00 93.19 92 GLU A CA 1
ATOM 778 C C . GLU A 1 92 ? -7.494 10.338 8.441 1.00 93.19 92 GLU A C 1
ATOM 780 O O . GLU A 1 92 ? -7.552 9.104 8.440 1.00 93.19 92 GLU A O 1
ATOM 785 N N . LYS A 1 93 ? -6.397 11.004 8.817 1.00 93.44 93 LYS A N 1
ATOM 786 C CA . LYS A 1 93 ? -5.200 10.354 9.365 1.00 93.44 93 LYS A CA 1
ATOM 787 C C . LYS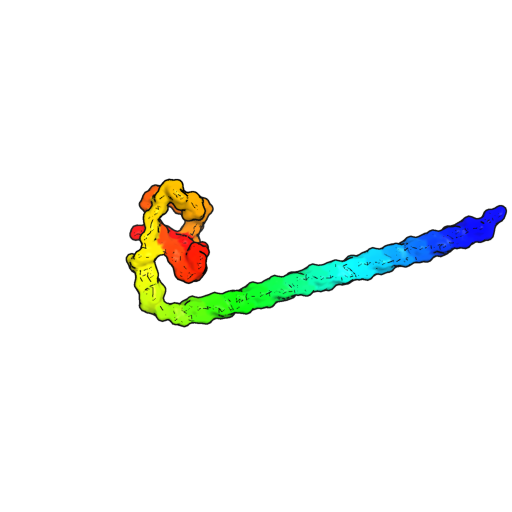 A 1 93 ? -5.408 9.953 10.820 1.00 93.44 93 LYS A C 1
ATOM 789 O O . LYS A 1 93 ? -6.126 10.631 11.548 1.00 93.44 93 LYS A O 1
ATOM 794 N N . PHE A 1 94 ? -4.701 8.908 11.233 1.00 94.06 94 PHE A N 1
ATOM 795 C CA . PHE A 1 94 ? -4.648 8.498 12.629 1.00 94.06 94 PHE A CA 1
ATOM 796 C C . PHE A 1 94 ? -3.689 9.377 13.441 1.00 94.06 94 PHE A C 1
ATOM 798 O O . PHE A 1 94 ? -2.600 9.727 12.985 1.00 94.06 94 PHE A O 1
ATOM 805 N N . GLU A 1 95 ? -4.073 9.677 14.678 1.00 95.12 95 GLU A N 1
ATOM 806 C CA . GLU A 1 95 ? -3.275 10.424 15.651 1.00 95.12 95 GLU A CA 1
ATOM 807 C C . GLU A 1 95 ? -2.900 9.551 16.853 1.00 95.12 95 GLU A C 1
ATOM 809 O O . GLU A 1 95 ? -3.592 8.593 17.205 1.00 95.12 95 GLU A O 1
ATOM 814 N N . ILE A 1 96 ? -1.795 9.897 17.518 1.00 95.44 96 ILE A N 1
ATOM 815 C CA . ILE A 1 96 ? -1.331 9.187 18.715 1.00 95.44 96 ILE A CA 1
ATOM 816 C C . ILE A 1 96 ? -2.407 9.254 19.804 1.00 95.44 96 ILE A C 1
ATOM 818 O O . ILE A 1 96 ? -2.924 10.322 20.123 1.00 95.44 96 ILE A O 1
ATOM 822 N N . GLY A 1 97 ? -2.705 8.105 20.407 1.00 92.38 97 GLY A N 1
ATOM 823 C CA . GLY A 1 97 ? -3.713 7.970 21.456 1.00 92.38 97 GLY A CA 1
ATOM 824 C C . GLY A 1 97 ? -5.110 7.624 20.944 1.00 92.38 97 GLY A C 1
ATOM 825 O O . GLY A 1 97 ? -5.921 7.156 21.743 1.00 92.38 97 GLY A O 1
ATOM 826 N N . GLN A 1 98 ? -5.377 7.770 19.641 1.00 93.56 98 GLN A N 1
ATOM 827 C CA . GLN A 1 98 ? -6.612 7.274 19.034 1.00 93.56 98 GLN A CA 1
ATOM 828 C C . GLN A 1 98 ? -6.635 5.745 19.025 1.00 93.56 98 GLN A C 1
ATOM 830 O O . GLN A 1 98 ? -5.593 5.089 19.063 1.00 93.56 98 GLN A O 1
ATOM 835 N N . THR A 1 99 ? -7.830 5.168 18.949 1.00 92.94 99 THR A N 1
ATOM 836 C CA . THR A 1 99 ? -8.001 3.723 18.805 1.00 92.94 99 THR A CA 1
ATOM 837 C C . THR A 1 99 ? -8.380 3.411 17.365 1.00 92.94 99 THR A C 1
ATOM 839 O O . THR A 1 99 ? -9.177 4.118 16.748 1.00 92.94 99 THR A O 1
ATOM 842 N N . TYR A 1 100 ? -7.815 2.344 16.813 1.00 90.06 100 TYR A N 1
ATOM 843 C CA . TYR A 1 100 ? -8.171 1.835 15.498 1.00 90.06 100 TYR A CA 1
ATOM 844 C C . TYR A 1 100 ? -8.470 0.343 15.563 1.00 90.06 100 TYR A C 1
ATOM 846 O O . TYR A 1 100 ? -7.979 -0.376 16.432 1.00 90.06 100 TYR A O 1
ATOM 854 N N . ALA A 1 101 ? -9.265 -0.132 14.620 1.00 87.19 101 ALA A N 1
ATOM 855 C CA . ALA A 1 101 ? -9.445 -1.549 14.357 1.00 87.19 101 ALA A CA 1
ATOM 856 C C . ALA A 1 101 ? -9.143 -1.821 12.880 1.00 87.19 101 ALA A C 1
ATOM 858 O O . ALA A 1 101 ? -9.204 -0.923 12.039 1.00 87.19 101 ALA A O 1
ATOM 859 N N . CYS A 1 102 ? -8.747 -3.051 12.571 1.00 83.50 102 CYS A N 1
ATOM 860 C CA . CYS A 1 102 ? -8.195 -3.402 11.266 1.00 83.50 102 CYS A CA 1
ATOM 861 C C . CYS A 1 102 ? -8.915 -4.619 10.702 1.00 83.50 102 CYS A C 1
ATOM 863 O O . CYS A 1 102 ? -8.896 -5.650 11.346 1.00 83.50 102 CYS A O 1
ATOM 865 N N . TRP A 1 103 ? -9.576 -4.544 9.548 1.00 74.12 103 TRP A N 1
ATOM 866 C CA . TRP A 1 103 ? -10.347 -5.685 9.041 1.00 74.12 103 TRP A CA 1
ATOM 867 C C . TRP A 1 103 ? -9.465 -6.897 8.691 1.00 74.12 103 TRP A C 1
ATOM 869 O O . TRP A 1 103 ? -8.330 -6.742 8.240 1.00 74.12 103 TRP A O 1
ATOM 879 N N . PRO A 1 104 ? -10.011 -8.125 8.805 1.00 65.25 104 PRO A N 1
ATOM 880 C CA . PRO A 1 104 ? -9.275 -9.369 8.562 1.00 65.25 104 PRO A CA 1
ATOM 881 C C . PRO A 1 104 ? -8.897 -9.616 7.088 1.00 65.25 104 PRO A C 1
ATOM 883 O O . PRO A 1 104 ? -8.327 -10.656 6.771 1.00 65.25 104 PRO A O 1
ATOM 886 N N . CYS A 1 105 ? -9.192 -8.688 6.177 1.00 69.25 105 CYS A N 1
ATOM 887 C CA . CYS A 1 105 ? -8.809 -8.735 4.764 1.00 69.25 105 CYS A CA 1
ATOM 888 C C . CYS A 1 105 ? -7.318 -8.393 4.563 1.00 69.25 105 CYS A C 1
ATOM 890 O O . CYS A 1 105 ? -6.982 -7.404 3.923 1.00 69.25 105 CYS A O 1
ATOM 892 N N . GLU A 1 106 ? -6.426 -9.184 5.163 1.00 62.25 106 GLU A N 1
ATOM 893 C CA . GLU A 1 106 ? -4.963 -8.982 5.111 1.00 62.25 106 GLU A CA 1
ATOM 894 C C . GLU A 1 106 ? -4.488 -7.649 5.717 1.00 62.25 106 GLU A C 1
ATOM 896 O O . GLU A 1 106 ? -3.385 -7.183 5.453 1.00 62.25 106 GLU A O 1
ATOM 901 N N . GLY A 1 107 ? -5.312 -7.037 6.570 1.00 61.28 107 GLY A N 1
ATOM 902 C CA . GLY A 1 107 ? -4.935 -5.856 7.338 1.00 61.28 107 GLY A CA 1
ATOM 903 C C . GLY A 1 107 ? -4.879 -4.546 6.545 1.00 61.28 107 GLY A C 1
ATOM 904 O O . GLY A 1 107 ? -4.350 -3.556 7.040 1.00 61.28 107 GLY A O 1
ATOM 905 N N . GLN A 1 108 ? -5.425 -4.520 5.326 1.00 70.44 108 GLN A N 1
ATOM 906 C CA . GLN A 1 108 ? -5.345 -3.345 4.448 1.00 70.44 108 GLN A CA 1
ATOM 907 C C . GLN A 1 108 ? -6.350 -2.235 4.794 1.00 70.44 108 GLN A C 1
ATOM 909 O O . GLN A 1 108 ? -6.170 -1.092 4.385 1.00 70.44 108 GLN A O 1
ATOM 914 N N . HIS A 1 109 ? -7.398 -2.546 5.560 1.00 81.38 109 HIS A N 1
ATOM 915 C CA . HIS A 1 109 ? -8.442 -1.581 5.904 1.00 81.38 109 HIS A CA 1
ATOM 916 C C . HIS A 1 109 ? -8.444 -1.298 7.405 1.00 81.38 109 HIS A C 1
ATOM 918 O O . HIS A 1 109 ? -8.877 -2.131 8.205 1.00 81.38 109 HIS A O 1
ATOM 924 N N . MET A 1 110 ? -7.990 -0.101 7.772 1.00 86.75 110 MET A N 1
ATOM 925 C CA . MET A 1 110 ? -7.990 0.407 9.144 1.00 86.75 110 MET A CA 1
ATOM 926 C C . MET A 1 110 ? -9.078 1.463 9.319 1.00 86.75 110 MET A C 1
ATOM 928 O O . MET A 1 110 ? -9.340 2.257 8.419 1.00 86.75 110 MET A O 1
ATOM 932 N N . PHE A 1 111 ? -9.717 1.495 10.483 1.00 89.06 111 PHE A N 1
ATOM 933 C CA . PHE A 1 111 ? -10.783 2.446 10.792 1.00 89.06 111 PHE A CA 1
ATOM 934 C C . PHE A 1 111 ? -10.694 2.918 12.237 1.00 89.06 111 PHE A C 1
ATOM 936 O O . PHE A 1 111 ? -10.274 2.160 13.112 1.00 89.06 111 PHE A O 1
ATOM 943 N N . HIS A 1 112 ? -11.114 4.160 12.484 1.00 89.19 112 HIS A N 1
ATOM 944 C CA . HIS A 1 112 ? -11.256 4.687 13.838 1.00 89.19 112 HIS A CA 1
ATOM 945 C C . HIS A 1 112 ? -12.211 3.806 14.648 1.00 89.19 112 HIS A C 1
ATOM 947 O O . HIS A 1 112 ? -13.304 3.457 14.194 1.00 89.19 112 HIS A O 1
ATOM 953 N N . TYR A 1 113 ? -11.769 3.440 15.844 1.00 84.75 113 TYR A N 1
ATOM 954 C CA . TYR A 1 113 ? -12.541 2.710 16.832 1.00 84.75 113 TYR A CA 1
ATOM 955 C C . TYR A 1 113 ? -12.873 3.683 17.964 1.00 84.75 113 TYR A C 1
ATOM 957 O O . TYR A 1 113 ? -11.975 4.345 18.484 1.00 84.75 113 TYR A O 1
ATOM 965 N N . ALA A 1 114 ? -14.165 3.818 18.259 1.00 68.19 114 ALA A N 1
ATOM 966 C CA . ALA A 1 114 ? -14.685 4.762 19.246 1.00 68.19 114 ALA A CA 1
ATOM 967 C C . ALA A 1 114 ? -14.278 4.386 20.676 1.00 68.19 114 ALA A C 1
ATOM 969 O O . ALA A 1 114 ? -14.361 3.181 21.011 1.00 68.19 114 ALA A O 1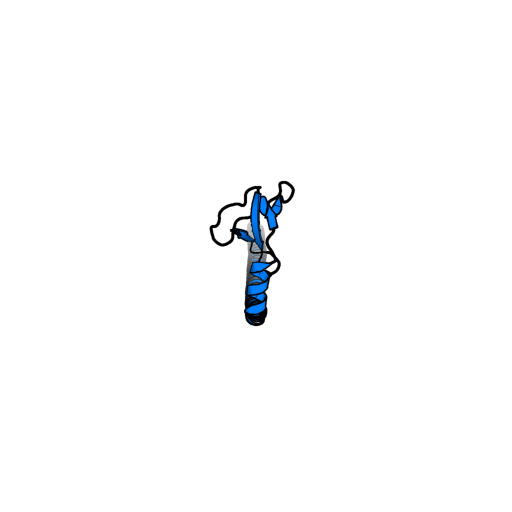
#

Mean predicted aligned error: 16.62 Å